Protein AF-A0A6A0H7I6-F1 (afdb_monomer_lite)

InterPro domains:
  IPR020519 Divergent protein kinase domain 2A/B [PTHR32073] (4-137)
  IPR022049 FAM69, protein-kinase domain [PF12260] (1-137)

Radius of gyration: 16.15 Å; chains: 1; bounding box: 39×37×39 Å

Organism: Hyalella azteca (NCBI:txid294128)

Sequence (137 aa):
MMAFRAKEPVFAEVLGACGRLVAYAHAGVPLTDVLDRPWLERVRYALQLLQITQALSTGPMALYLCDPRPENFAVDDRGKVWIVDAENIILVDSKANGMAQDEHENDGTGCLDCFSFSQEDLCSHATTDHNYFAICK

Foldseek 3Di:
DDDPDDLPAQAFAFPDDDDPDTDGDDQAAFQVVCPVPDPVLVVVQLVLLVVVLCVQQDDQKHKAQQAPDSRQWHQDPVSHIHRHDRPPIDIERLPDPQADADEDECPVPPDDPDRDDDPCNVHRHSHYCRSVVNSVD

Structure (mmCIF, N/CA/C/O backbone):
data_AF-A0A6A0H7I6-F1
#
_entry.id   AF-A0A6A0H7I6-F1
#
loop_
_atom_site.group_PDB
_atom_site.id
_atom_site.type_symbol
_atom_site.label_atom_id
_atom_site.label_alt_id
_atom_site.label_comp_id
_atom_site.label_asym_id
_atom_site.label_entity_id
_atom_site.label_seq_id
_atom_site.pdbx_PDB_ins_code
_atom_site.Cartn_x
_atom_site.Cartn_y
_atom_site.Cartn_z
_atom_site.occupancy
_atom_site.B_iso_or_equiv
_atom_site.auth_seq_id
_atom_site.auth_comp_id
_atom_site.auth_asym_id
_atom_site.auth_atom_id
_atom_site.pdbx_PDB_model_num
ATOM 1 N N . MET A 1 1 ? 22.631 -7.264 16.330 1.00 31.83 1 MET A N 1
ATOM 2 C CA . MET A 1 1 ? 22.107 -8.425 15.583 1.00 31.83 1 MET A CA 1
ATOM 3 C C . MET A 1 1 ? 20.595 -8.265 15.505 1.00 31.83 1 MET A C 1
ATOM 5 O O . MET A 1 1 ? 19.896 -8.666 16.423 1.00 31.83 1 MET A O 1
ATOM 9 N N . MET A 1 2 ? 20.101 -7.543 14.494 1.00 31.61 2 MET A N 1
ATOM 10 C CA . MET A 1 2 ? 18.660 -7.431 14.252 1.00 31.61 2 MET A CA 1
ATOM 11 C C . MET A 1 2 ? 18.203 -8.755 13.648 1.00 31.61 2 MET A C 1
ATOM 13 O O . MET A 1 2 ? 18.655 -9.137 12.572 1.00 31.61 2 MET A O 1
ATOM 17 N N . ALA A 1 3 ? 17.382 -9.492 14.390 1.00 30.08 3 ALA A N 1
ATOM 18 C CA . ALA A 1 3 ? 16.724 -10.678 13.878 1.00 30.08 3 ALA A CA 1
ATOM 19 C C . ALA A 1 3 ? 15.818 -10.259 12.714 1.00 30.08 3 ALA A C 1
ATOM 21 O O . ALA A 1 3 ? 14.993 -9.357 12.869 1.00 30.08 3 ALA A O 1
ATOM 22 N N . PHE A 1 4 ? 15.964 -10.910 11.561 1.00 32.22 4 PHE A N 1
ATOM 23 C CA . PHE A 1 4 ? 14.966 -10.842 10.502 1.00 32.22 4 PHE A CA 1
ATOM 24 C C . PHE A 1 4 ? 13.683 -11.478 11.047 1.00 32.22 4 PHE A C 1
ATOM 26 O O . PHE A 1 4 ? 13.528 -12.698 11.055 1.00 32.22 4 PHE A O 1
ATOM 33 N N . ARG A 1 5 ? 12.787 -10.640 11.580 1.00 40.12 5 ARG A N 1
ATOM 34 C CA . ARG A 1 5 ? 11.386 -11.003 11.800 1.00 40.12 5 ARG A CA 1
ATOM 35 C C . ARG A 1 5 ? 10.851 -11.486 10.453 1.00 40.12 5 ARG A C 1
ATOM 37 O O . ARG A 1 5 ? 11.070 -10.816 9.444 1.00 40.12 5 ARG A O 1
ATOM 44 N N . ALA A 1 6 ? 10.164 -12.627 10.430 1.00 44.84 6 ALA A N 1
ATOM 45 C CA . ALA A 1 6 ? 9.301 -12.959 9.300 1.00 44.84 6 ALA A CA 1
ATOM 46 C C . ALA A 1 6 ? 8.465 -11.708 8.972 1.00 44.84 6 ALA A C 1
ATOM 48 O O . ALA A 1 6 ? 7.940 -11.103 9.911 1.00 44.84 6 ALA A O 1
ATOM 49 N N . LYS A 1 7 ? 8.424 -11.274 7.696 1.00 64.94 7 LYS A N 1
ATOM 50 C CA . LYS A 1 7 ? 7.605 -10.122 7.269 1.00 64.94 7 LYS A CA 1
ATOM 51 C C . LYS A 1 7 ? 6.213 -10.341 7.865 1.00 64.94 7 LYS A C 1
ATOM 53 O O . LYS A 1 7 ? 5.584 -11.356 7.570 1.00 64.94 7 LYS A O 1
ATOM 58 N N . GLU A 1 8 ? 5.791 -9.464 8.775 1.00 77.94 8 GLU A N 1
ATOM 59 C CA . GLU A 1 8 ? 4.465 -9.585 9.373 1.00 77.94 8 GLU A CA 1
ATOM 60 C C . GLU A 1 8 ? 3.425 -9.531 8.242 1.00 77.94 8 GLU A C 1
ATOM 62 O O . GLU A 1 8 ? 3.601 -8.755 7.300 1.00 77.94 8 GLU A O 1
ATOM 67 N N . PRO A 1 9 ? 2.372 -10.364 8.284 1.00 88.00 9 PRO A N 1
ATOM 68 C CA . PRO A 1 9 ? 1.373 -10.376 7.227 1.00 88.00 9 PRO A CA 1
ATOM 69 C C . PRO A 1 9 ? 0.668 -9.022 7.177 1.00 88.00 9 PRO A C 1
ATOM 71 O O . PRO A 1 9 ? 0.302 -8.480 8.223 1.00 88.00 9 PRO A O 1
ATOM 74 N N . VAL A 1 10 ? 0.496 -8.500 5.964 1.00 93.19 10 VAL A N 1
ATOM 75 C CA . VAL A 1 10 ? -0.139 -7.197 5.709 1.00 93.19 10 VAL A CA 1
ATOM 76 C C . VAL A 1 10 ? -1.545 -7.329 5.125 1.00 93.19 10 VAL A C 1
ATOM 78 O O . VAL A 1 10 ? -2.325 -6.395 5.236 1.00 93.19 10 VAL A O 1
ATOM 81 N N . PHE A 1 11 ? -1.889 -8.486 4.555 1.00 94.19 11 PHE A N 1
ATOM 82 C CA . PHE A 1 11 ? -3.218 -8.778 4.016 1.00 94.19 11 PHE A CA 1
ATOM 83 C C . PHE A 1 11 ? -4.072 -9.531 5.034 1.00 94.19 11 PHE A C 1
ATOM 85 O O . PHE A 1 11 ? -3.548 -10.345 5.803 1.00 94.19 11 PHE A O 1
ATOM 92 N N . ALA A 1 12 ? -5.382 -9.288 5.001 1.00 94.31 12 ALA A N 1
ATOM 93 C CA . ALA A 1 12 ? -6.350 -10.112 5.709 1.00 94.31 12 ALA A CA 1
ATOM 94 C C . ALA A 1 12 ? -6.261 -11.579 5.248 1.00 94.31 12 ALA A C 1
ATOM 96 O O . ALA A 1 12 ? -6.048 -11.879 4.072 1.00 94.31 12 ALA A O 1
ATOM 97 N N . GLU A 1 13 ? -6.414 -12.505 6.191 1.00 93.50 13 GLU A N 1
ATOM 98 C CA . GLU A 1 13 ? -6.327 -13.937 5.909 1.00 93.50 13 GLU A CA 1
ATOM 99 C C . GLU A 1 13 ? -7.502 -14.394 5.039 1.00 93.50 13 GLU A C 1
ATOM 101 O O . GLU A 1 13 ? -8.656 -14.096 5.337 1.00 93.50 13 GLU A O 1
ATOM 106 N N . VAL A 1 14 ? -7.216 -15.158 3.984 1.00 93.88 14 VAL A N 1
ATOM 107 C CA . VAL A 1 14 ? -8.247 -15.801 3.162 1.00 93.88 14 VAL A CA 1
ATOM 108 C C . VAL A 1 14 ? -8.739 -17.058 3.878 1.00 93.88 14 VAL A C 1
ATOM 110 O O . VAL A 1 14 ? -7.981 -18.006 4.060 1.00 93.88 14 VAL A O 1
ATOM 113 N N . LEU A 1 15 ? -10.022 -17.090 4.238 1.00 96.56 15 LEU A N 1
ATOM 114 C CA . LEU A 1 15 ? -10.665 -18.244 4.880 1.00 96.56 15 LEU A CA 1
ATOM 115 C C . LEU A 1 15 ? -11.149 -19.283 3.862 1.00 96.56 15 LEU A C 1
ATOM 117 O O . LEU A 1 15 ? -11.290 -20.461 4.183 1.00 96.56 15 LEU A O 1
ATOM 121 N N . GLY A 1 16 ? -11.430 -18.851 2.633 1.00 96.75 16 GLY A N 1
ATOM 122 C CA . GLY A 1 16 ? -11.852 -19.727 1.548 1.00 96.75 16 GLY A CA 1
ATOM 123 C C . GLY A 1 16 ? -12.537 -18.973 0.417 1.00 96.75 16 GLY A C 1
ATOM 124 O O . GLY A 1 16 ? -12.776 -17.770 0.501 1.00 96.75 16 GLY A O 1
ATOM 125 N N . ALA A 1 17 ? -12.874 -19.696 -0.648 1.00 96.62 17 ALA A N 1
ATOM 126 C CA . ALA A 1 17 ? -13.580 -19.145 -1.797 1.00 96.62 17 ALA A CA 1
ATOM 127 C C . ALA A 1 17 ? -14.617 -20.133 -2.349 1.00 96.62 17 ALA A C 1
ATOM 129 O O . ALA A 1 17 ? -14.443 -21.350 -2.269 1.00 96.62 17 ALA A O 1
ATOM 130 N N . CYS A 1 18 ? -15.691 -19.601 -2.931 1.00 97.44 18 CYS A N 1
ATOM 131 C CA . CYS A 1 18 ? -16.719 -20.348 -3.647 1.00 97.44 18 CYS A CA 1
ATOM 132 C C . CYS A 1 18 ? -17.135 -19.570 -4.902 1.00 97.44 18 CYS A C 1
ATOM 134 O O . CYS A 1 18 ? -17.847 -18.565 -4.833 1.00 97.44 18 CYS A O 1
ATOM 136 N N . GLY A 1 19 ? -16.672 -20.016 -6.072 1.00 96.00 19 GLY A N 1
ATOM 137 C CA . GLY A 1 19 ? -16.886 -19.293 -7.326 1.00 96.00 19 GLY A CA 1
ATOM 138 C C . GLY A 1 19 ? -16.246 -17.902 -7.287 1.00 96.00 19 GLY A C 1
ATOM 139 O O . GLY A 1 19 ? -15.031 -17.792 -7.180 1.00 96.00 19 GLY A O 1
ATOM 140 N N . ARG A 1 20 ? -17.069 -16.847 -7.379 1.00 93.00 20 ARG A N 1
ATOM 141 C CA . ARG A 1 20 ? -16.636 -15.434 -7.307 1.00 93.00 20 ARG A CA 1
ATOM 142 C C . ARG A 1 20 ? -16.698 -14.835 -5.897 1.00 93.00 20 ARG A C 1
ATOM 144 O O . ARG A 1 20 ? -16.441 -13.651 -5.736 1.00 93.00 20 ARG A O 1
ATOM 151 N N . LEU A 1 21 ? -17.085 -15.623 -4.896 1.00 93.12 21 LEU A N 1
ATOM 152 C CA . LEU A 1 21 ? -17.115 -15.189 -3.505 1.00 93.12 21 LEU A CA 1
ATOM 153 C C . LEU A 1 21 ? -15.813 -15.607 -2.826 1.00 93.12 21 LEU A C 1
ATOM 155 O O . LEU A 1 21 ? -15.457 -16.785 -2.869 1.00 93.12 21 LEU A O 1
ATOM 159 N N . VAL A 1 22 ? -15.145 -14.663 -2.169 1.00 92.81 22 VAL A N 1
ATOM 160 C CA . VAL A 1 22 ? -13.986 -14.917 -1.306 1.00 92.81 22 VAL A CA 1
ATOM 161 C C . VAL A 1 22 ? -14.334 -14.451 0.103 1.00 92.81 22 VAL A C 1
ATOM 163 O O . VAL A 1 22 ? -14.904 -13.377 0.283 1.00 92.81 22 VAL A O 1
ATOM 166 N N . ALA A 1 23 ? -14.050 -15.288 1.095 1.00 94.56 23 ALA A N 1
ATOM 167 C CA . ALA A 1 23 ? -14.247 -14.980 2.503 1.00 94.56 23 ALA A CA 1
ATOM 168 C C . ALA A 1 23 ? -12.895 -14.691 3.156 1.00 94.56 23 ALA A C 1
ATOM 170 O O . ALA A 1 23 ? -11.943 -15.456 2.986 1.00 94.56 23 ALA A O 1
ATOM 171 N N . TYR A 1 24 ? -12.842 -13.620 3.940 1.00 94.25 24 TYR A N 1
ATOM 172 C CA . TYR A 1 24 ? -11.645 -13.173 4.644 1.00 94.25 24 TYR A CA 1
ATOM 173 C C . TYR A 1 24 ? -11.883 -13.159 6.153 1.00 94.25 24 TYR A C 1
ATOM 175 O O . TYR A 1 24 ? -13.018 -13.005 6.614 1.00 94.25 24 TYR A O 1
ATOM 183 N N . ALA A 1 25 ? -10.813 -13.314 6.929 1.00 94.69 25 ALA A N 1
ATOM 184 C CA . ALA A 1 25 ? -10.851 -13.097 8.364 1.00 94.69 25 ALA A CA 1
ATOM 185 C C . ALA A 1 25 ? -11.201 -11.634 8.653 1.00 94.69 25 ALA A C 1
ATOM 187 O O . ALA A 1 25 ? -10.732 -10.721 7.972 1.00 94.69 25 ALA A O 1
ATOM 188 N N . HIS A 1 26 ? -12.021 -11.409 9.678 1.00 95.62 26 HIS A N 1
ATOM 189 C CA . HIS A 1 26 ? -12.377 -10.057 10.084 1.00 95.62 26 HIS A CA 1
ATOM 190 C C . HIS A 1 26 ? -11.136 -9.326 10.614 1.00 95.62 26 HIS A C 1
ATOM 192 O O . HIS A 1 26 ? -10.578 -9.710 11.640 1.00 95.62 26 HIS A O 1
ATOM 198 N N . ALA A 1 27 ? -10.718 -8.273 9.910 1.00 96.25 27 ALA A N 1
ATOM 199 C CA . ALA A 1 27 ? -9.507 -7.507 10.206 1.00 96.25 27 ALA A CA 1
ATOM 200 C C . ALA A 1 27 ? -9.772 -6.216 11.009 1.00 96.25 27 ALA A C 1
ATOM 202 O O . ALA A 1 27 ? -8.901 -5.353 11.098 1.00 96.25 27 ALA A O 1
ATOM 203 N N . GLY A 1 28 ? -10.968 -6.090 11.594 1.00 97.00 28 GLY A N 1
ATOM 204 C CA . GLY A 1 28 ? -11.386 -4.935 12.385 1.00 97.00 28 GLY A CA 1
ATOM 205 C C . GLY A 1 28 ? -12.195 -3.905 11.596 1.00 97.00 28 GLY A C 1
ATOM 206 O O . GLY A 1 28 ? -12.919 -4.258 10.663 1.00 97.00 28 GLY A O 1
ATOM 207 N N . VAL A 1 29 ? -12.115 -2.639 12.013 1.00 97.50 29 VAL A N 1
ATOM 208 C CA . VAL A 1 29 ? -12.915 -1.536 11.447 1.00 97.50 29 VAL A CA 1
ATOM 209 C C . VAL A 1 29 ? -12.149 -0.796 10.345 1.00 97.50 29 VAL A C 1
ATOM 211 O O . VAL A 1 29 ? -10.936 -0.637 10.489 1.00 97.50 29 VAL A O 1
ATOM 214 N N . PRO A 1 30 ? -12.806 -0.321 9.271 1.00 97.69 30 PRO A N 1
ATOM 215 C CA . PRO A 1 30 ? -12.148 0.448 8.213 1.00 97.69 30 PRO A CA 1
ATOM 216 C C . PRO A 1 30 ? -11.421 1.698 8.734 1.00 97.69 30 PRO A C 1
ATOM 218 O O . PRO A 1 30 ? -11.865 2.308 9.711 1.00 97.69 30 PRO A O 1
ATOM 221 N N . LEU A 1 31 ? -10.341 2.141 8.071 1.00 97.00 31 LEU A N 1
ATOM 222 C CA . LEU A 1 31 ? -9.633 3.363 8.491 1.00 97.00 31 LEU A CA 1
ATOM 223 C C . LEU A 1 31 ? -10.528 4.610 8.439 1.00 97.00 31 LEU A C 1
ATOM 225 O O . LEU A 1 31 ? -10.340 5.513 9.255 1.00 97.00 31 LEU A O 1
ATOM 229 N N . THR A 1 32 ? -11.512 4.649 7.532 1.00 97.06 32 THR A N 1
ATOM 230 C CA . THR A 1 32 ? -12.526 5.720 7.448 1.00 97.06 32 THR A CA 1
ATOM 231 C C . THR A 1 32 ? -13.256 5.947 8.769 1.00 97.06 32 THR A C 1
ATOM 233 O O . THR A 1 32 ? -13.583 7.086 9.102 1.00 97.06 32 THR A O 1
ATOM 236 N N . ASP A 1 33 ? -13.448 4.884 9.549 1.00 97.50 33 ASP A N 1
ATOM 237 C CA . ASP A 1 33 ? -14.258 4.882 10.768 1.00 97.50 33 ASP A CA 1
ATOM 238 C C . ASP A 1 33 ? -13.437 5.258 12.011 1.00 97.50 33 ASP A C 1
ATOM 240 O O . ASP A 1 33 ? -13.963 5.328 13.122 1.00 97.50 33 ASP A O 1
ATOM 244 N N . VAL A 1 34 ? -12.129 5.478 11.844 1.00 96.06 34 VAL A N 1
ATOM 245 C CA . VAL A 1 34 ? -11.190 5.800 12.929 1.00 96.06 34 VAL A CA 1
ATOM 246 C C . VAL A 1 34 ? -10.388 7.077 12.666 1.00 96.06 34 VAL A C 1
ATOM 248 O O . VAL A 1 34 ? -9.398 7.353 13.350 1.00 96.06 34 VAL A O 1
ATOM 251 N N . LEU A 1 35 ? -10.818 7.898 11.704 1.00 93.81 35 LEU A N 1
ATOM 252 C CA . LEU A 1 35 ? -10.170 9.176 11.378 1.00 93.81 35 LEU A CA 1
ATOM 253 C C . LEU A 1 35 ? -10.303 10.234 12.487 1.00 93.81 35 LEU A C 1
ATOM 255 O O . LEU A 1 35 ? -9.521 11.187 12.515 1.00 93.81 35 LEU A O 1
ATOM 259 N N . ASP A 1 36 ? -11.249 10.063 13.410 1.00 96.56 36 ASP A N 1
ATOM 260 C CA . ASP A 1 36 ? -11.495 10.923 14.574 1.00 96.56 36 ASP A CA 1
ATOM 261 C C . ASP A 1 36 ? -10.763 10.457 15.849 1.00 96.56 36 ASP A C 1
ATOM 263 O O . ASP A 1 36 ? -10.815 11.130 16.884 1.00 96.56 36 ASP A O 1
ATOM 267 N N . ARG A 1 37 ? -10.033 9.334 15.785 1.00 96.31 37 ARG A N 1
ATOM 268 C CA . ARG A 1 37 ? -9.252 8.806 16.912 1.00 96.31 37 ARG A CA 1
ATOM 269 C C . ARG A 1 37 ? -8.169 9.786 17.382 1.00 96.31 37 ARG A C 1
ATOM 271 O O . ARG A 1 37 ? -7.703 10.638 16.611 1.00 96.31 37 ARG A O 1
ATOM 278 N N . PRO A 1 38 ? -7.699 9.647 18.642 1.00 97.94 38 PRO A N 1
ATOM 279 C CA . PRO A 1 38 ? -6.609 10.454 19.178 1.00 97.94 38 PRO A CA 1
ATOM 280 C C . PRO A 1 38 ? -5.420 10.543 18.221 1.00 97.94 38 PRO A C 1
ATOM 282 O O . PRO A 1 38 ? -5.022 9.557 17.603 1.00 97.94 38 PRO A O 1
ATOM 285 N N . TRP A 1 39 ? -4.814 11.729 18.129 1.00 97.12 39 TRP A N 1
ATOM 286 C CA . TRP A 1 39 ? -3.727 12.007 17.182 1.00 97.12 39 TRP A CA 1
ATOM 287 C C . TRP A 1 39 ? -2.618 10.948 17.209 1.00 97.12 39 TRP A C 1
ATOM 289 O O . TRP A 1 39 ? -2.176 10.492 16.160 1.00 97.12 39 TRP A O 1
ATOM 299 N N . LEU A 1 40 ? -2.221 10.498 18.403 1.00 98.00 40 LEU A N 1
ATOM 300 C CA . LEU A 1 40 ? -1.156 9.510 18.548 1.00 98.00 40 LEU A CA 1
ATOM 301 C C . LEU A 1 40 ? -1.525 8.134 17.967 1.00 98.00 40 LEU A C 1
ATOM 303 O O . LEU A 1 40 ? -0.640 7.427 17.497 1.00 98.00 40 LEU A O 1
ATOM 307 N N . GLU A 1 41 ? -2.801 7.745 17.969 1.00 97.50 41 GLU A N 1
ATOM 308 C CA . GLU A 1 41 ? -3.257 6.525 17.288 1.00 97.50 41 GLU A CA 1
ATOM 309 C C . GLU A 1 41 ? -3.180 6.690 15.772 1.00 97.50 41 GLU A C 1
ATOM 311 O O . GLU A 1 41 ? -2.595 5.850 15.094 1.00 97.50 41 GLU A O 1
ATOM 316 N N . ARG A 1 42 ? -3.652 7.825 15.247 1.00 97.19 42 ARG A N 1
ATOM 317 C CA . ARG A 1 42 ? -3.598 8.115 13.805 1.00 97.19 42 ARG A CA 1
ATOM 318 C C . ARG A 1 42 ? -2.166 8.145 13.272 1.00 97.19 42 ARG A C 1
ATOM 320 O O . ARG A 1 42 ? -1.901 7.604 12.204 1.00 97.19 42 ARG A O 1
ATOM 327 N N . VAL A 1 43 ? -1.222 8.687 14.046 1.00 97.56 43 VAL A N 1
ATOM 328 C CA . VAL A 1 43 ? 0.215 8.644 13.716 1.00 97.56 43 VAL A CA 1
ATOM 329 C C . VAL A 1 43 ? 0.740 7.207 13.655 1.00 97.56 43 VAL A C 1
ATOM 331 O O . VAL A 1 43 ? 1.538 6.886 12.777 1.00 97.56 43 VAL A O 1
ATOM 334 N N . ARG A 1 44 ? 0.288 6.316 14.547 1.00 97.94 44 ARG A N 1
ATOM 335 C CA . ARG A 1 44 ? 0.672 4.895 14.500 1.00 97.94 44 ARG A CA 1
ATOM 336 C C . ARG A 1 44 ? 0.088 4.184 13.283 1.00 97.94 44 ARG A C 1
ATOM 338 O O . ARG A 1 44 ? 0.775 3.339 12.718 1.00 97.94 44 ARG A O 1
ATOM 345 N N . TYR A 1 45 ? -1.138 4.510 12.875 1.00 97.62 45 TYR A N 1
ATOM 346 C CA . TYR A 1 45 ? -1.733 3.953 11.656 1.00 97.62 45 TYR A CA 1
ATOM 347 C C . TYR A 1 45 ? -0.974 4.426 10.414 1.00 97.62 45 TYR A C 1
ATOM 349 O O . TYR A 1 45 ? -0.565 3.599 9.605 1.00 97.62 45 TYR A O 1
ATOM 357 N N . ALA A 1 46 ? -0.669 5.724 10.320 1.00 96.88 46 ALA A N 1
ATOM 358 C CA . ALA A 1 46 ? 0.140 6.281 9.235 1.00 96.88 46 ALA A CA 1
ATOM 359 C C . ALA A 1 46 ? 1.534 5.634 9.149 1.00 96.88 46 ALA A C 1
ATOM 361 O O . ALA A 1 46 ? 1.991 5.276 8.066 1.00 96.88 46 ALA A O 1
ATOM 362 N N . LEU A 1 47 ? 2.195 5.410 10.291 1.00 97.50 47 LEU A N 1
ATOM 363 C CA . LEU A 1 47 ? 3.480 4.709 10.324 1.00 97.50 47 LEU A CA 1
ATOM 364 C C . LEU A 1 47 ? 3.369 3.276 9.786 1.00 97.50 47 LEU A C 1
ATOM 366 O O . LEU A 1 47 ? 4.234 2.841 9.030 1.00 97.50 47 LEU A O 1
ATOM 370 N N . GLN A 1 48 ? 2.316 2.547 10.161 1.00 97.56 48 GLN A N 1
ATOM 371 C CA . GLN A 1 48 ? 2.085 1.194 9.654 1.00 97.56 48 GLN A CA 1
ATOM 372 C C . GLN A 1 48 ? 1.806 1.187 8.149 1.00 97.56 48 GLN A C 1
ATOM 374 O O . GLN A 1 48 ? 2.346 0.334 7.453 1.00 97.56 48 GLN A O 1
ATOM 379 N N . LEU A 1 49 ? 1.050 2.157 7.625 1.00 97.31 49 LEU A N 1
ATOM 380 C CA . LEU A 1 49 ? 0.837 2.303 6.181 1.00 97.31 49 LEU A CA 1
ATOM 381 C C . LEU A 1 49 ? 2.165 2.498 5.433 1.00 97.31 49 LEU A C 1
ATOM 383 O O . LEU A 1 49 ? 2.421 1.796 4.461 1.00 97.31 49 LEU A O 1
ATOM 387 N N . LEU A 1 50 ? 3.067 3.347 5.938 1.00 96.56 50 LEU A N 1
ATOM 388 C CA . LEU A 1 50 ? 4.404 3.525 5.349 1.00 96.56 50 LEU A CA 1
ATOM 389 C C . LEU A 1 50 ? 5.257 2.246 5.404 1.00 96.56 50 LEU A C 1
ATOM 391 O O . LEU A 1 50 ? 6.026 1.962 4.483 1.00 96.56 50 LEU A O 1
ATOM 395 N N . GLN A 1 51 ? 5.127 1.454 6.471 1.00 95.62 51 GLN A N 1
ATOM 396 C CA . GLN A 1 51 ? 5.800 0.157 6.590 1.00 95.62 51 GLN A CA 1
ATOM 397 C C . GLN A 1 51 ? 5.236 -0.873 5.603 1.00 95.62 51 GLN A C 1
ATOM 399 O O . GLN A 1 51 ? 6.005 -1.627 5.006 1.00 95.62 51 GLN A O 1
ATOM 404 N N . ILE A 1 52 ? 3.915 -0.887 5.401 1.00 95.06 52 ILE A N 1
ATOM 405 C CA . ILE A 1 52 ? 3.241 -1.713 4.393 1.00 95.06 52 ILE A CA 1
ATOM 406 C C . ILE A 1 52 ? 3.730 -1.320 2.997 1.00 95.06 52 ILE A C 1
ATOM 408 O O . ILE A 1 52 ? 4.202 -2.184 2.261 1.00 95.06 52 ILE A O 1
ATOM 412 N N . THR A 1 53 ? 3.718 -0.026 2.668 1.00 94.06 53 THR A N 1
ATOM 413 C CA . THR A 1 53 ? 4.262 0.518 1.417 1.00 94.06 53 THR A CA 1
ATOM 414 C C . THR A 1 53 ? 5.681 0.027 1.162 1.00 94.06 53 THR A C 1
ATOM 416 O O . THR A 1 53 ? 5.964 -0.541 0.108 1.00 94.06 53 THR A O 1
ATOM 419 N N . GLN A 1 54 ? 6.568 0.154 2.152 1.00 93.06 54 GLN A N 1
ATOM 420 C CA . GLN A 1 54 ? 7.931 -0.350 2.033 1.00 93.06 54 GLN A CA 1
ATOM 421 C C . GLN A 1 54 ? 7.951 -1.862 1.781 1.00 93.06 54 GLN A C 1
ATOM 423 O O . GLN A 1 54 ? 8.691 -2.344 0.925 1.00 93.06 54 GLN A O 1
ATOM 428 N N . ALA A 1 55 ? 7.150 -2.637 2.512 1.00 91.75 55 ALA A N 1
ATOM 429 C CA . ALA A 1 55 ? 7.115 -4.088 2.380 1.00 91.75 55 ALA A CA 1
ATOM 430 C C . ALA A 1 55 ? 6.619 -4.562 1.005 1.00 91.75 55 ALA A C 1
ATOM 432 O O . ALA A 1 55 ? 7.096 -5.606 0.549 1.00 91.75 55 ALA A O 1
ATOM 433 N N . LEU A 1 56 ? 5.707 -3.822 0.368 1.00 92.81 56 LEU A N 1
ATOM 434 C CA . LEU A 1 56 ? 5.171 -4.115 -0.964 1.00 92.81 56 LEU A CA 1
ATOM 435 C C . LEU A 1 56 ? 6.098 -3.650 -2.094 1.00 92.81 56 LEU A C 1
ATOM 437 O O . LEU A 1 56 ? 6.197 -4.329 -3.111 1.00 92.81 56 LEU A O 1
ATOM 441 N N . SER A 1 57 ? 6.819 -2.543 -1.902 1.00 90.62 57 SER A N 1
ATOM 442 C CA . SER A 1 57 ? 7.772 -2.022 -2.895 1.00 90.62 57 SER A CA 1
ATOM 443 C C . SER A 1 57 ? 9.148 -2.695 -2.841 1.00 90.62 57 SER A C 1
ATOM 445 O O . SER A 1 57 ? 9.929 -2.573 -3.779 1.00 90.62 57 SER A O 1
ATOM 447 N N . THR A 1 58 ? 9.489 -3.386 -1.744 1.00 83.88 58 THR A N 1
ATOM 448 C CA . THR A 1 58 ? 10.822 -3.984 -1.550 1.00 83.88 58 THR A CA 1
ATOM 449 C C . THR A 1 58 ? 10.839 -5.494 -1.766 1.00 83.88 58 THR A C 1
ATOM 451 O O . THR A 1 58 ? 10.212 -6.277 -1.040 1.00 83.88 58 THR A O 1
ATOM 454 N N . GLY A 1 59 ? 11.670 -5.926 -2.710 1.00 81.62 59 GLY A N 1
ATOM 455 C CA . GLY A 1 59 ? 11.909 -7.333 -3.004 1.00 81.62 59 GLY A CA 1
ATOM 456 C C . GLY A 1 59 ? 12.188 -7.557 -4.487 1.00 81.62 59 GLY A C 1
ATOM 457 O O . GLY A 1 59 ? 12.205 -6.597 -5.249 1.00 81.62 59 GLY A O 1
ATOM 458 N N . PRO A 1 60 ? 12.419 -8.816 -4.898 1.00 85.44 60 PRO A N 1
ATOM 459 C CA . PRO A 1 60 ? 12.483 -9.185 -6.313 1.00 85.44 60 PRO A CA 1
ATOM 460 C C . PRO A 1 60 ? 11.119 -9.078 -7.008 1.00 85.44 60 PRO A C 1
ATOM 462 O O . PRO A 1 60 ? 11.065 -8.968 -8.219 1.00 85.44 60 PRO A O 1
ATOM 465 N N . MET A 1 61 ? 10.029 -9.109 -6.238 1.00 90.25 61 MET A N 1
ATOM 466 C CA . MET A 1 61 ? 8.678 -8.877 -6.726 1.00 90.25 61 MET A CA 1
ATOM 467 C C . MET A 1 61 ? 8.114 -7.663 -5.994 1.00 90.25 61 MET A C 1
ATOM 469 O O . MET A 1 61 ? 8.029 -7.694 -4.763 1.00 90.25 61 MET A O 1
ATOM 473 N N . ALA A 1 62 ? 7.756 -6.620 -6.734 1.00 92.56 62 ALA A N 1
ATOM 474 C CA . ALA A 1 62 ? 7.042 -5.463 -6.215 1.00 92.56 62 ALA A CA 1
ATOM 475 C C . ALA A 1 62 ? 5.537 -5.626 -6.459 1.00 92.56 62 ALA A C 1
ATOM 477 O O . ALA A 1 62 ? 5.122 -6.126 -7.506 1.00 92.56 62 ALA A O 1
ATOM 478 N N . LEU A 1 63 ? 4.725 -5.234 -5.479 1.00 94.19 63 LEU A N 1
ATOM 479 C CA . LEU A 1 63 ? 3.266 -5.206 -5.578 1.00 94.19 63 LEU A CA 1
ATOM 480 C C . LEU A 1 63 ? 2.813 -3.749 -5.521 1.00 94.19 63 LEU A C 1
ATOM 482 O O . LEU A 1 63 ? 3.017 -3.094 -4.502 1.00 94.19 63 LEU A O 1
ATOM 486 N N . TYR A 1 64 ? 2.190 -3.253 -6.583 1.00 94.38 64 TYR A N 1
ATOM 487 C CA . TYR A 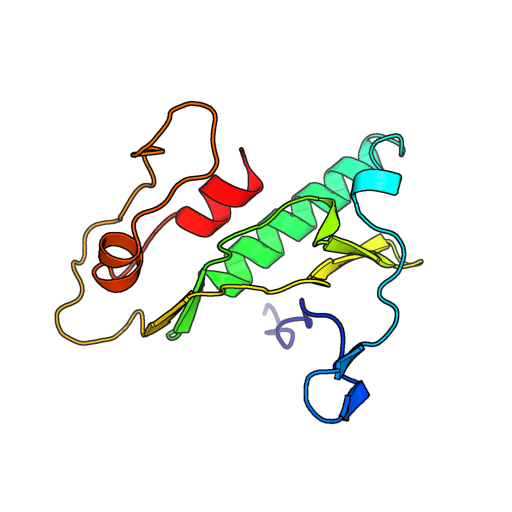1 64 ? 1.692 -1.882 -6.667 1.00 94.38 64 TYR A CA 1
ATOM 488 C C . TYR A 1 64 ? 0.189 -1.826 -6.409 1.00 94.38 64 TYR A C 1
ATOM 490 O O . TYR A 1 64 ? -0.593 -2.485 -7.100 1.00 94.38 64 TYR A O 1
ATOM 498 N N . LEU A 1 65 ? -0.201 -1.059 -5.388 1.00 93.12 65 LEU A N 1
ATOM 499 C CA . LEU A 1 65 ? -1.595 -0.843 -5.009 1.00 93.12 65 LEU A CA 1
ATOM 500 C C . LEU A 1 65 ? -2.235 0.180 -5.945 1.00 93.12 65 LEU A C 1
ATOM 502 O O . LEU A 1 65 ? -1.876 1.350 -5.924 1.00 93.12 65 LEU A O 1
ATOM 506 N N . CYS A 1 66 ? -3.235 -0.250 -6.706 1.00 92.25 66 CYS A N 1
ATOM 507 C CA . CYS A 1 66 ? -3.893 0.594 -7.704 1.00 92.25 66 CYS A CA 1
ATOM 508 C C . CYS A 1 66 ? -5.168 1.284 -7.192 1.00 92.25 66 CYS A C 1
ATOM 510 O O . CYS A 1 66 ? -5.823 1.990 -7.954 1.00 92.25 66 CYS A O 1
ATOM 512 N N . ASP A 1 67 ? -5.535 1.070 -5.928 1.00 90.88 67 ASP A N 1
ATOM 513 C CA . ASP A 1 67 ? -6.654 1.759 -5.280 1.00 90.88 67 ASP A CA 1
ATOM 514 C C . ASP A 1 67 ? -6.513 1.805 -3.738 1.00 90.88 67 ASP A C 1
ATOM 516 O O . ASP A 1 67 ? -7.322 1.223 -3.014 1.00 90.88 67 ASP A O 1
ATOM 520 N N . PRO A 1 68 ? -5.466 2.428 -3.161 1.00 91.19 68 PRO A N 1
ATOM 521 C CA . PRO A 1 68 ? -5.268 2.425 -1.712 1.00 91.19 68 PRO A CA 1
ATOM 522 C C . PRO A 1 68 ? -6.096 3.513 -1.008 1.00 91.19 68 PRO A C 1
ATOM 524 O O . PRO A 1 68 ? -5.562 4.462 -0.437 1.00 91.19 68 PRO A O 1
ATOM 527 N N . ARG A 1 69 ? -7.423 3.364 -1.012 1.00 92.44 69 ARG A N 1
ATOM 528 C CA . ARG A 1 69 ? -8.347 4.237 -0.267 1.00 92.44 69 ARG A CA 1
ATOM 529 C C . ARG A 1 69 ? -8.460 3.807 1.202 1.00 92.44 69 ARG A C 1
ATOM 531 O O . ARG A 1 69 ? -8.336 2.618 1.481 1.00 92.44 69 ARG A O 1
ATOM 538 N N . PRO A 1 70 ? -8.763 4.712 2.159 1.00 94.75 70 PRO A N 1
ATOM 539 C CA . PRO A 1 70 ? -8.876 4.351 3.578 1.00 94.75 70 PRO A CA 1
ATOM 540 C C . PRO A 1 70 ? -9.878 3.220 3.877 1.00 94.75 70 PRO A C 1
ATOM 542 O O . PRO A 1 70 ? -9.685 2.467 4.823 1.00 94.75 70 PRO A O 1
ATOM 545 N N . GLU A 1 71 ? -10.927 3.061 3.070 1.00 95.06 71 GLU A N 1
ATOM 546 C CA . GLU A 1 71 ? -11.896 1.960 3.193 1.00 95.06 71 GLU A CA 1
ATOM 547 C C . GLU A 1 71 ? -11.310 0.572 2.864 1.00 95.06 71 GLU A C 1
ATOM 549 O O . GLU A 1 71 ? -11.804 -0.434 3.369 1.00 95.06 71 GLU A O 1
ATOM 554 N N . ASN A 1 72 ? -10.207 0.523 2.110 1.00 95.44 72 ASN A N 1
ATOM 555 C CA . ASN A 1 72 ? -9.505 -0.707 1.720 1.00 95.44 72 ASN A CA 1
ATOM 556 C C . ASN A 1 72 ? -8.486 -1.169 2.778 1.00 95.44 72 ASN A C 1
ATOM 558 O O . ASN A 1 72 ? -7.814 -2.195 2.615 1.00 95.44 72 ASN A O 1
ATOM 562 N N . PHE A 1 73 ? -8.408 -0.445 3.897 1.00 97.31 73 PHE A N 1
ATOM 563 C CA . PHE A 1 73 ? -7.616 -0.797 5.067 1.00 97.31 73 PHE A CA 1
ATOM 564 C C . PHE A 1 73 ? -8.501 -0.903 6.303 1.00 97.31 73 PHE A C 1
ATOM 566 O O . PHE A 1 73 ? -9.424 -0.112 6.486 1.00 97.31 73 PHE A O 1
ATOM 573 N N . ALA A 1 74 ? -8.166 -1.824 7.201 1.00 97.94 74 ALA A N 1
ATOM 574 C CA . ALA A 1 74 ? -8.837 -1.973 8.487 1.00 97.94 74 ALA A CA 1
ATOM 575 C C . ALA A 1 74 ? -7.846 -1.971 9.652 1.00 97.94 74 ALA A C 1
ATOM 577 O O . ALA A 1 74 ? -6.668 -2.291 9.485 1.00 97.94 74 ALA A O 1
ATOM 578 N N . VAL A 1 75 ? -8.337 -1.614 10.837 1.00 97.94 75 VAL A N 1
ATOM 579 C CA . VAL A 1 75 ? -7.588 -1.615 12.093 1.00 97.94 75 VAL A CA 1
ATOM 580 C C . VAL A 1 75 ? -8.222 -2.603 13.060 1.00 97.94 75 VAL A C 1
ATOM 582 O O . VAL A 1 75 ? -9.398 -2.466 13.408 1.00 97.94 75 VAL A O 1
ATOM 585 N N . ASP A 1 76 ? -7.432 -3.578 13.513 1.00 97.00 76 ASP A N 1
ATOM 586 C CA . ASP A 1 76 ? -7.877 -4.556 14.507 1.00 97.00 76 ASP A CA 1
ATOM 587 C C . ASP A 1 76 ? -7.903 -3.979 15.936 1.00 97.00 76 ASP A C 1
ATOM 589 O O . ASP A 1 76 ? -7.465 -2.860 16.211 1.00 97.00 76 ASP A O 1
ATOM 593 N N . ASP A 1 77 ? -8.421 -4.759 16.882 1.00 95.81 77 ASP A N 1
ATOM 594 C CA . ASP A 1 77 ? -8.525 -4.400 18.301 1.00 95.81 77 ASP A CA 1
ATOM 595 C C . ASP A 1 77 ? -7.170 -4.137 18.988 1.00 95.81 77 ASP A C 1
ATOM 597 O O . ASP A 1 77 ? -7.116 -3.506 20.046 1.00 95.81 77 ASP A O 1
ATOM 601 N N . ARG A 1 78 ? -6.065 -4.577 18.379 1.00 95.31 78 ARG A N 1
ATOM 602 C CA . ARG A 1 78 ? -4.689 -4.333 18.833 1.00 95.31 78 ARG A CA 1
ATOM 603 C C . ARG A 1 78 ? -4.059 -3.114 18.158 1.00 95.31 78 ARG A C 1
ATOM 605 O O . ARG A 1 78 ? -2.904 -2.796 18.448 1.00 95.31 78 ARG A O 1
ATOM 612 N N . GLY A 1 79 ? -4.787 -2.427 17.280 1.00 95.38 79 GLY A N 1
ATOM 613 C CA . GLY A 1 79 ? -4.304 -1.265 16.542 1.00 95.38 79 GLY A CA 1
ATOM 614 C C . GLY A 1 79 ? -3.427 -1.617 15.340 1.00 95.38 79 GLY A C 1
ATOM 615 O O . GLY A 1 79 ? -2.679 -0.750 14.877 1.00 95.38 79 GLY A O 1
ATOM 616 N N . LYS A 1 80 ? -3.471 -2.864 14.849 1.00 96.75 80 LYS A N 1
ATOM 617 C CA . LYS A 1 80 ? -2.734 -3.278 13.651 1.00 96.75 80 LYS A CA 1
ATOM 618 C C . LYS A 1 80 ? -3.518 -2.935 12.387 1.00 96.75 80 LYS A C 1
ATOM 620 O O . LYS A 1 80 ? -4.698 -3.256 12.299 1.00 96.75 80 LYS A O 1
ATOM 625 N N . VAL A 1 81 ? -2.837 -2.338 11.410 1.00 97.44 81 VAL A N 1
ATOM 626 C CA . VAL A 1 81 ? -3.393 -2.030 10.086 1.00 97.44 8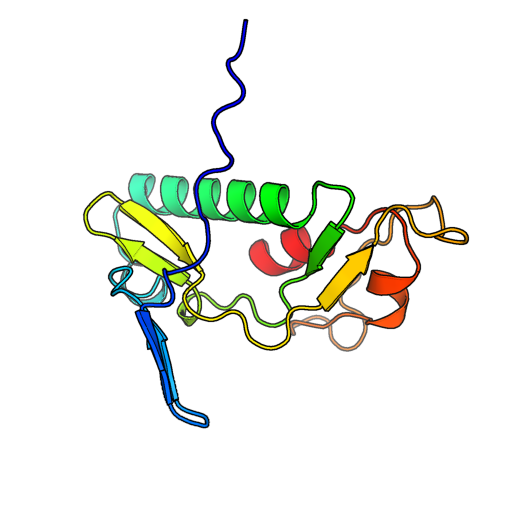1 VAL A CA 1
ATOM 627 C C . VAL A 1 81 ? -3.272 -3.242 9.159 1.00 97.44 81 VAL A C 1
ATOM 629 O O . VAL A 1 81 ? -2.214 -3.871 9.074 1.00 97.44 81 VAL A O 1
ATOM 632 N N . TRP A 1 82 ? -4.353 -3.541 8.445 1.00 97.50 82 TRP A N 1
ATOM 633 C CA . TRP A 1 82 ? -4.470 -4.629 7.477 1.00 97.50 82 TRP A CA 1
ATOM 634 C C . TRP A 1 82 ? -5.002 -4.107 6.145 1.00 97.50 82 TRP A C 1
ATOM 636 O O . TRP A 1 82 ? -5.899 -3.270 6.133 1.00 97.50 82 TRP A O 1
ATOM 646 N N . ILE A 1 83 ? -4.502 -4.646 5.035 1.00 96.19 83 ILE A N 1
ATOM 647 C CA . ILE A 1 83 ? -5.115 -4.512 3.711 1.00 96.19 83 ILE A CA 1
ATOM 648 C C . ILE A 1 83 ? -6.277 -5.504 3.648 1.00 96.19 83 ILE A C 1
ATOM 650 O O . ILE A 1 83 ? -6.064 -6.716 3.777 1.00 96.19 83 ILE A O 1
ATOM 654 N N . VAL A 1 84 ? -7.493 -4.993 3.475 1.00 95.25 84 VAL A N 1
ATOM 655 C CA . VAL A 1 84 ? -8.717 -5.808 3.381 1.00 95.25 84 VAL A CA 1
ATOM 656 C C . VAL A 1 84 ? -9.248 -5.904 1.961 1.00 95.25 84 VAL A C 1
ATOM 658 O O . VAL A 1 84 ? -9.904 -6.889 1.635 1.00 95.25 84 VAL A O 1
ATOM 661 N N . ASP A 1 85 ? -8.903 -4.932 1.121 1.00 91.25 85 ASP A N 1
ATOM 662 C CA . ASP A 1 85 ? -9.172 -4.957 -0.307 1.00 91.25 85 ASP A CA 1
ATOM 663 C C . ASP A 1 85 ? -7.870 -4.697 -1.073 1.00 91.25 85 ASP A C 1
ATOM 665 O O . ASP A 1 85 ? -7.127 -3.753 -0.804 1.00 91.25 85 ASP A O 1
ATOM 669 N N . ALA A 1 86 ? -7.572 -5.614 -1.983 1.00 86.62 86 ALA A N 1
ATOM 670 C CA . ALA A 1 86 ? -6.353 -5.694 -2.769 1.00 86.62 86 ALA A CA 1
ATOM 671 C C . ALA A 1 86 ? -6.689 -5.783 -4.266 1.00 86.62 86 ALA A C 1
ATOM 673 O O . ALA A 1 86 ? -6.009 -6.475 -5.032 1.00 86.62 86 ALA A O 1
ATOM 674 N N . GLU A 1 87 ? -7.780 -5.141 -4.679 1.00 86.94 87 GLU A N 1
ATOM 675 C CA . GLU A 1 87 ? -8.180 -5.089 -6.074 1.00 86.94 87 GLU A CA 1
ATOM 676 C C . GLU A 1 87 ? -7.129 -4.402 -6.956 1.00 86.94 87 GLU A C 1
ATOM 678 O O . GLU A 1 87 ? -6.433 -3.462 -6.570 1.00 86.94 87 GLU A O 1
ATOM 683 N N . ASN A 1 88 ? -7.023 -4.911 -8.185 1.00 87.94 88 ASN A N 1
ATOM 684 C CA . ASN A 1 88 ? -6.190 -4.356 -9.250 1.00 87.94 88 ASN A CA 1
ATOM 685 C C . ASN A 1 88 ? -4.685 -4.253 -8.931 1.00 87.94 88 ASN A C 1
ATOM 687 O O . ASN A 1 88 ? -3.999 -3.467 -9.570 1.00 87.94 88 ASN A O 1
ATOM 691 N N . ILE A 1 89 ? -4.138 -5.047 -7.997 1.00 92.44 89 ILE A N 1
ATOM 692 C CA . ILE A 1 89 ? -2.686 -5.054 -7.742 1.00 92.44 89 ILE A CA 1
ATOM 693 C C . ILE A 1 89 ? -1.902 -5.409 -9.010 1.00 92.44 89 ILE A C 1
ATOM 695 O O . ILE A 1 89 ? -2.157 -6.432 -9.651 1.00 92.44 89 ILE A O 1
ATOM 699 N N . ILE A 1 90 ? -0.876 -4.610 -9.307 1.00 94.38 90 ILE A N 1
ATOM 700 C CA . ILE A 1 90 ? 0.119 -4.926 -10.333 1.00 94.38 90 ILE A CA 1
ATOM 701 C C . ILE A 1 90 ? 1.313 -5.606 -9.664 1.00 94.38 90 ILE A C 1
ATOM 703 O O . ILE A 1 90 ? 1.886 -5.088 -8.709 1.00 94.38 90 ILE A O 1
ATOM 707 N N . LEU A 1 91 ? 1.691 -6.776 -10.175 1.00 94.56 91 LEU A N 1
ATOM 708 C CA . LEU A 1 91 ? 2.858 -7.533 -9.733 1.00 94.56 91 LEU A CA 1
ATOM 709 C C . LEU A 1 91 ? 3.989 -7.369 -10.752 1.00 94.56 91 LEU A C 1
ATOM 711 O O . LEU A 1 91 ? 3.825 -7.752 -11.909 1.00 94.56 91 LEU A O 1
ATOM 715 N N . VAL A 1 92 ? 5.136 -6.855 -10.312 1.00 93.94 92 VAL A N 1
ATOM 716 C CA . VAL A 1 92 ? 6.303 -6.595 -11.168 1.00 93.94 92 VAL A CA 1
ATOM 717 C C . VAL A 1 92 ? 7.506 -7.376 -10.662 1.00 93.94 92 VAL A C 1
ATOM 719 O O . VAL A 1 92 ? 7.832 -7.315 -9.478 1.00 93.94 92 VAL A O 1
ATOM 722 N N . ASP A 1 93 ? 8.180 -8.103 -11.554 1.00 93.31 93 ASP A N 1
ATOM 723 C CA . ASP A 1 93 ? 9.512 -8.653 -11.284 1.00 93.31 93 ASP A CA 1
ATOM 724 C C . ASP A 1 93 ? 10.542 -7.527 -11.421 1.00 93.31 93 ASP A C 1
ATOM 726 O O . ASP A 1 93 ? 10.982 -7.203 -12.523 1.00 93.31 93 ASP A O 1
ATOM 730 N N . SER A 1 94 ? 10.925 -6.925 -10.294 1.00 85.31 94 SER A N 1
ATOM 731 C CA . SER A 1 94 ? 11.845 -5.780 -10.231 1.00 85.31 94 SER A CA 1
ATOM 732 C C . SER A 1 94 ? 13.267 -6.116 -10.692 1.00 85.31 94 SER A C 1
ATOM 734 O O . SER A 1 94 ? 14.103 -5.226 -10.844 1.00 85.31 94 SER A O 1
ATOM 736 N N . LYS A 1 95 ? 13.563 -7.403 -10.915 1.00 86.81 95 LYS A N 1
ATOM 737 C CA . LYS A 1 95 ? 14.858 -7.903 -11.390 1.00 86.81 95 LYS A CA 1
ATOM 738 C C . LYS A 1 95 ? 14.803 -8.439 -12.816 1.00 86.81 95 LYS A C 1
ATOM 740 O O . LYS A 1 95 ? 15.790 -9.026 -13.268 1.00 86.81 95 LYS A O 1
ATOM 745 N N . ALA A 1 96 ? 13.688 -8.254 -13.520 1.00 88.88 96 ALA A N 1
ATOM 746 C CA . ALA A 1 96 ? 13.578 -8.639 -14.915 1.00 88.88 96 ALA A CA 1
ATOM 747 C C . ALA A 1 96 ? 14.666 -7.956 -15.768 1.00 88.88 96 ALA A C 1
ATOM 749 O O . ALA A 1 96 ? 15.047 -6.803 -15.556 1.00 88.88 96 ALA A O 1
ATOM 750 N N . ASN A 1 97 ? 15.182 -8.681 -16.762 1.00 84.56 97 ASN A N 1
ATOM 751 C CA . ASN A 1 97 ? 16.153 -8.118 -17.698 1.00 84.56 97 ASN A CA 1
ATOM 752 C C . ASN A 1 97 ? 15.490 -7.035 -18.559 1.00 84.56 97 ASN A C 1
ATOM 754 O O .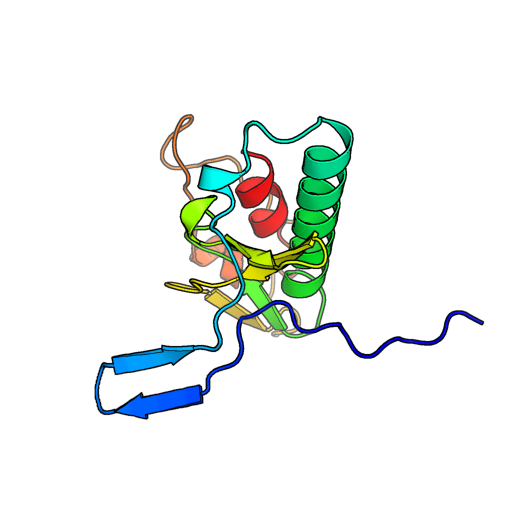 ASN A 1 97 ? 14.406 -7.254 -19.092 1.00 84.56 97 ASN A O 1
ATOM 758 N N . GLY A 1 98 ? 16.185 -5.914 -18.762 1.00 86.62 98 GLY A N 1
ATOM 759 C CA . GLY A 1 98 ? 15.694 -4.810 -19.594 1.00 86.62 98 GLY A CA 1
ATOM 760 C C . GLY A 1 98 ? 14.905 -3.740 -18.838 1.00 86.62 98 GLY A C 1
ATOM 761 O O . GLY A 1 98 ? 14.453 -2.796 -19.473 1.00 86.62 98 GLY A O 1
ATOM 762 N N . MET A 1 99 ? 14.789 -3.856 -17.511 1.00 89.56 99 MET A N 1
ATOM 763 C CA . MET A 1 99 ? 14.262 -2.792 -16.655 1.00 89.56 99 MET A CA 1
ATOM 764 C C . MET A 1 99 ? 15.150 -1.547 -16.739 1.00 89.56 99 MET A C 1
ATOM 766 O O . MET A 1 99 ? 16.380 -1.636 -16.603 1.00 89.56 99 MET A O 1
ATOM 770 N N . ALA A 1 100 ? 14.520 -0.392 -16.921 1.00 89.62 100 ALA A N 1
ATOM 771 C CA . ALA A 1 100 ? 15.140 0.908 -16.758 1.00 89.62 100 ALA A CA 1
ATOM 772 C C . ALA A 1 100 ? 15.690 1.028 -15.324 1.00 89.62 100 ALA A C 1
ATOM 774 O O . ALA A 1 100 ? 15.104 0.509 -14.371 1.00 89.62 100 ALA A O 1
ATOM 775 N N . GLN A 1 101 ? 16.892 1.589 -15.190 1.00 86.19 101 GLN A N 1
ATOM 776 C CA . GLN A 1 101 ? 17.631 1.629 -13.917 1.00 86.19 101 GLN A CA 1
ATOM 777 C C . GLN A 1 101 ? 17.486 2.971 -13.195 1.00 86.19 101 GLN A C 1
ATOM 779 O O . GLN A 1 101 ? 17.949 3.115 -12.066 1.00 86.19 101 GLN A O 1
ATOM 784 N N . ASP A 1 102 ? 16.895 3.953 -13.863 1.00 88.25 102 ASP A N 1
ATOM 785 C CA . ASP A 1 102 ? 16.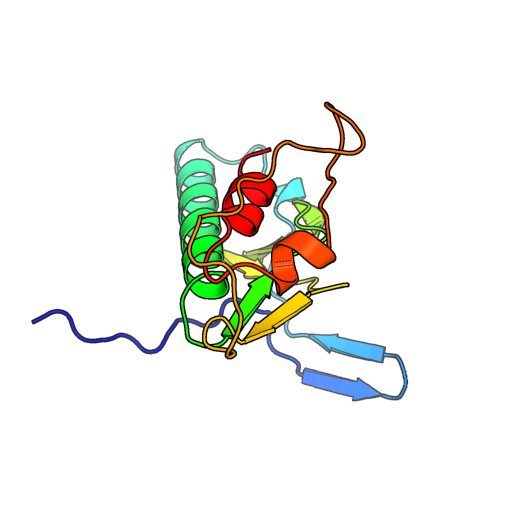382 5.168 -13.262 1.00 88.25 102 ASP A CA 1
ATOM 786 C C . ASP A 1 102 ? 15.100 4.895 -12.466 1.00 88.25 102 ASP A C 1
ATOM 788 O O . ASP A 1 102 ? 14.431 3.867 -12.609 1.00 88.25 102 ASP A O 1
ATOM 792 N N . GLU A 1 103 ? 14.803 5.815 -11.555 1.00 86.50 103 GLU A N 1
ATOM 793 C CA . GLU A 1 103 ? 13.617 5.755 -10.713 1.00 86.50 103 GLU A CA 1
ATOM 794 C C . GLU A 1 103 ? 12.428 6.345 -11.472 1.00 86.50 103 GLU A C 1
ATOM 796 O O . GLU A 1 103 ? 12.503 7.467 -11.972 1.00 86.50 103 GLU A O 1
ATOM 801 N N . HIS A 1 104 ? 11.318 5.604 -11.536 1.00 91.06 104 HIS A N 1
ATOM 802 C CA . HIS A 1 104 ? 10.048 6.188 -11.951 1.00 91.06 104 HIS A CA 1
ATOM 803 C C . HIS A 1 104 ? 9.385 6.877 -10.758 1.00 91.06 104 HIS A C 1
ATOM 805 O O . HIS A 1 104 ? 8.923 6.215 -9.819 1.00 91.06 104 HIS A O 1
ATOM 811 N N . GLU A 1 105 ? 9.327 8.202 -10.835 1.00 90.56 105 GLU A N 1
ATOM 812 C CA . GLU A 1 105 ? 8.547 9.056 -9.947 1.00 90.56 105 GLU A CA 1
ATOM 813 C C . GLU A 1 105 ? 7.140 9.244 -10.519 1.00 90.56 105 GLU A C 1
ATOM 815 O O . GLU A 1 105 ? 6.967 9.642 -11.676 1.00 90.56 105 GLU A O 1
ATOM 820 N N . ASN A 1 106 ? 6.122 8.971 -9.709 1.00 85.25 106 ASN A N 1
ATOM 821 C CA . ASN A 1 106 ? 4.745 9.220 -10.094 1.00 85.25 106 ASN A CA 1
ATOM 822 C C . ASN A 1 106 ? 4.452 10.730 -10.044 1.00 85.25 106 ASN A C 1
ATOM 824 O O . ASN A 1 106 ? 4.367 11.339 -8.978 1.00 85.25 106 ASN A O 1
ATOM 828 N N . ASP A 1 107 ? 4.262 11.336 -11.211 1.00 80.56 107 ASP A N 1
ATOM 829 C CA . ASP A 1 107 ? 3.976 12.766 -11.369 1.00 80.56 107 ASP A CA 1
ATOM 830 C C . ASP A 1 107 ? 2.468 13.097 -11.349 1.00 80.56 107 ASP A C 1
ATOM 832 O O . ASP A 1 107 ? 2.069 14.246 -11.561 1.00 80.56 107 ASP A O 1
ATOM 836 N N . GLY A 1 108 ? 1.606 12.104 -11.100 1.00 75.25 108 GLY A N 1
ATOM 837 C CA . GLY A 1 108 ? 0.154 12.245 -11.195 1.00 75.25 108 GLY A CA 1
ATOM 838 C C . GLY A 1 108 ? -0.355 12.463 -12.626 1.00 75.25 108 GLY A C 1
ATOM 839 O O . GLY A 1 108 ? -1.433 13.044 -12.804 1.00 75.25 108 GLY A O 1
ATOM 840 N N . THR A 1 109 ? 0.393 12.034 -13.652 1.00 69.69 109 THR A N 1
ATOM 841 C CA . THR A 1 109 ? -0.014 12.145 -15.063 1.00 69.69 109 THR A CA 1
ATOM 842 C C . THR A 1 109 ? -1.439 11.640 -15.269 1.00 69.69 109 THR A C 1
ATOM 844 O O . THR A 1 109 ? -1.812 10.557 -14.828 1.00 69.69 109 THR A O 1
ATOM 847 N N . GLY A 1 110 ? -2.261 12.430 -15.961 1.00 66.38 110 GLY A N 1
ATOM 848 C CA . GLY A 1 110 ? -3.669 12.119 -16.227 1.00 66.38 110 GLY A CA 1
ATOM 849 C C . GLY A 1 110 ? -4.634 13.037 -15.485 1.00 66.38 110 GLY A C 1
ATOM 850 O O . GLY A 1 110 ? -5.572 13.524 -16.117 1.00 66.38 110 GLY A O 1
ATOM 851 N N . CYS A 1 111 ? -4.380 13.362 -14.207 1.00 69.81 111 CYS A N 1
ATOM 852 C CA . CYS A 1 111 ? -5.003 14.511 -13.544 1.00 69.81 111 CYS A CA 1
ATOM 853 C C . CYS A 1 111 ? -4.357 14.870 -12.185 1.00 69.81 111 CYS A C 1
ATOM 855 O O . CYS A 1 111 ? -4.046 14.006 -11.369 1.00 69.81 111 CYS A O 1
ATOM 857 N N . LEU A 1 112 ? -4.217 16.175 -11.915 1.00 66.69 112 LEU A N 1
ATOM 858 C CA . LEU A 1 112 ? -3.528 16.701 -10.727 1.00 66.69 112 LEU A CA 1
ATOM 859 C C . LEU A 1 112 ? -4.208 16.273 -9.406 1.00 66.69 112 LEU A C 1
ATOM 861 O O . LEU A 1 112 ? -3.534 15.867 -8.457 1.00 66.69 112 LEU A O 1
ATOM 865 N N . ASP A 1 113 ? -5.544 16.264 -9.382 1.00 71.75 113 ASP A N 1
ATOM 866 C CA . ASP A 1 113 ? -6.355 16.041 -8.172 1.00 71.75 113 ASP A CA 1
ATOM 867 C C . ASP A 1 113 ? -6.888 14.602 -8.015 1.00 71.75 113 ASP A C 1
ATOM 869 O O . ASP A 1 113 ? -7.682 14.333 -7.117 1.00 71.75 113 ASP A O 1
ATOM 873 N N . CYS A 1 114 ? -6.472 13.655 -8.861 1.00 77.56 114 CYS A N 1
ATOM 874 C CA . CYS A 1 114 ? -6.916 12.258 -8.787 1.00 77.56 114 CYS A CA 1
ATOM 875 C C . CYS A 1 114 ? -5.754 11.297 -8.602 1.00 77.56 114 CYS A C 1
ATOM 877 O O . CYS A 1 114 ? -4.597 11.592 -8.903 1.00 77.56 114 CYS A O 1
ATOM 879 N N . PHE A 1 115 ? -6.084 10.115 -8.103 1.00 82.75 115 PHE A N 1
ATOM 880 C CA . PHE A 1 115 ? -5.174 8.992 -8.129 1.00 82.75 115 PHE A CA 1
ATOM 881 C C . PHE A 1 115 ? -5.028 8.488 -9.574 1.00 82.75 115 PHE A C 1
ATOM 883 O O . PHE A 1 115 ? -6.013 8.077 -10.184 1.00 82.75 115 PHE A O 1
ATOM 890 N N . SER A 1 116 ? -3.817 8.576 -10.128 1.00 86.00 116 SER A N 1
ATOM 891 C CA . SER A 1 116 ? -3.494 8.152 -11.493 1.00 86.00 116 SER A CA 1
ATOM 892 C C . SER A 1 116 ? -2.078 7.582 -11.547 1.00 86.00 116 SER A C 1
ATOM 894 O O . SER A 1 116 ? -1.212 7.966 -10.759 1.00 86.00 116 SER A O 1
ATOM 896 N N . PHE A 1 117 ? -1.852 6.631 -12.449 1.00 89.19 117 PHE A N 1
ATOM 897 C CA . PHE A 1 117 ? -0.564 5.979 -12.650 1.00 89.19 117 PHE A CA 1
ATOM 898 C C . PHE A 1 117 ? -0.484 5.355 -14.048 1.00 89.19 117 PHE A C 1
ATOM 900 O O . PHE A 1 117 ? -1.502 5.061 -14.678 1.00 89.19 117 PHE A O 1
ATOM 907 N N . SER A 1 118 ? 0.740 5.118 -14.513 1.00 90.88 118 SER A N 1
ATOM 908 C CA . SER A 1 118 ? 1.030 4.463 -15.788 1.00 90.88 118 SER A CA 1
ATOM 909 C C . SER A 1 118 ? 1.493 3.031 -15.549 1.00 90.88 118 SER A C 1
ATOM 911 O O . SER A 1 118 ? 2.552 2.795 -14.975 1.00 90.88 118 SER A O 1
ATOM 913 N N . GLN A 1 119 ? 0.705 2.048 -15.991 1.00 91.94 119 GLN A N 1
ATOM 914 C CA . GLN A 1 119 ? 1.090 0.638 -15.867 1.00 91.94 119 GLN A CA 1
ATOM 915 C C . GLN A 1 119 ? 2.403 0.333 -16.604 1.00 91.94 119 GLN A C 1
ATOM 917 O O . GLN A 1 119 ? 3.182 -0.496 -16.137 1.00 91.94 119 GLN A O 1
ATOM 922 N N . GLU A 1 120 ? 2.644 0.995 -17.736 1.00 92.62 120 GLU A N 1
ATOM 923 C CA . GLU A 1 120 ? 3.879 0.852 -18.506 1.00 92.62 120 GLU A CA 1
ATOM 924 C C . GLU A 1 120 ? 5.087 1.318 -17.696 1.00 92.62 120 GLU A C 1
ATOM 926 O O . GLU A 1 120 ? 6.068 0.581 -17.593 1.00 92.62 120 GLU A O 1
ATOM 931 N N . ASP A 1 121 ? 4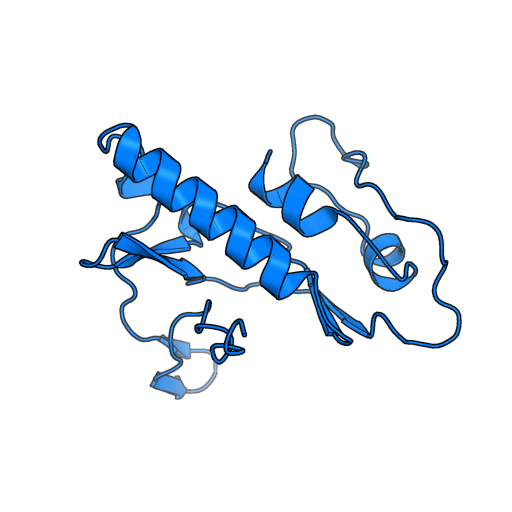.990 2.475 -17.042 1.00 92.56 121 ASP A N 1
ATOM 932 C CA . ASP A 1 121 ? 6.087 2.999 -16.229 1.00 92.56 121 ASP A CA 1
ATOM 933 C C . ASP A 1 121 ? 6.340 2.125 -14.995 1.00 92.56 121 ASP A C 1
ATOM 935 O O . ASP A 1 121 ? 7.490 1.780 -14.713 1.00 92.56 121 ASP A O 1
ATOM 939 N N . LEU A 1 122 ? 5.275 1.651 -14.330 1.00 92.69 122 LEU A N 1
ATOM 940 C CA . LEU A 1 122 ? 5.387 0.711 -13.206 1.00 92.69 122 LEU A CA 1
ATOM 941 C C . LEU A 1 122 ? 6.077 -0.603 -13.600 1.00 92.69 122 LEU A C 1
ATOM 943 O O . LEU A 1 122 ? 6.770 -1.200 -12.780 1.00 92.69 122 LEU A O 1
ATOM 947 N N . CYS A 1 123 ? 5.868 -1.075 -14.832 1.00 93.00 123 CYS A N 1
ATOM 948 C CA . CYS A 1 123 ? 6.375 -2.366 -15.307 1.00 93.00 123 CYS A CA 1
ATOM 949 C C . CYS A 1 123 ? 7.716 -2.279 -16.051 1.00 93.00 123 CYS A C 1
ATOM 951 O O . CYS A 1 123 ? 8.279 -3.325 -16.373 1.00 93.00 123 CYS A O 1
ATOM 953 N N . SER A 1 124 ? 8.208 -1.077 -16.357 1.00 93.31 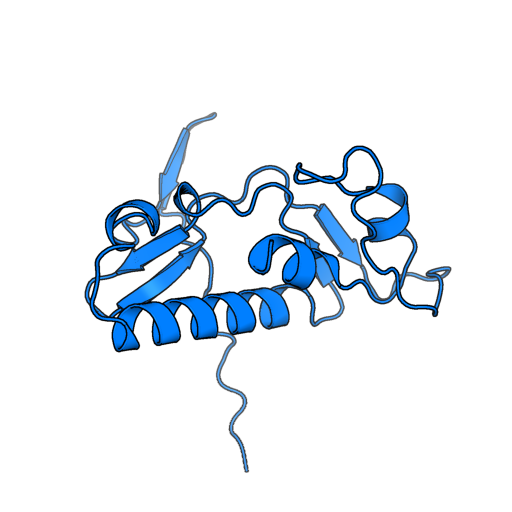124 SER A N 1
ATOM 954 C CA . SER A 1 124 ? 9.441 -0.866 -17.129 1.00 93.31 124 SER A CA 1
ATOM 955 C C . SER A 1 124 ? 10.626 -0.375 -16.297 1.00 93.31 124 SER A C 1
ATOM 957 O O . SER A 1 124 ? 11.743 -0.399 -16.809 1.00 93.31 124 SER A O 1
ATOM 959 N N . HIS A 1 125 ? 10.430 -0.002 -15.027 1.00 92.81 125 HIS A N 1
ATOM 960 C CA . HIS A 1 125 ? 11.486 0.516 -14.146 1.00 92.81 125 HIS A CA 1
ATOM 961 C C . HIS A 1 125 ? 11.797 -0.430 -12.982 1.00 92.81 125 HIS A C 1
ATOM 963 O O . HIS A 1 125 ? 10.900 -0.981 -12.345 1.00 92.81 125 HIS A O 1
ATOM 969 N N . ALA A 1 126 ? 13.083 -0.574 -12.651 1.00 89.19 126 ALA A N 1
ATOM 970 C CA . ALA A 1 126 ? 13.560 -1.380 -11.521 1.00 89.19 126 ALA A CA 1
ATOM 971 C C . ALA A 1 126 ? 13.029 -0.882 -10.167 1.00 89.19 126 ALA A C 1
ATOM 973 O O . ALA A 1 126 ? 12.849 -1.664 -9.229 1.00 89.19 126 ALA A O 1
ATOM 974 N N . THR A 1 127 ? 12.786 0.424 -10.072 1.00 89.19 127 THR A N 1
ATOM 975 C CA . THR A 1 127 ? 12.380 1.127 -8.857 1.00 89.19 127 THR A CA 1
ATOM 976 C C . THR A 1 127 ? 11.342 2.192 -9.185 1.00 89.19 127 THR A C 1
ATOM 978 O O . THR A 1 127 ? 11.535 2.991 -10.097 1.00 89.19 127 THR A O 1
ATOM 981 N N . THR A 1 128 ? 10.256 2.229 -8.411 1.00 91.88 128 THR A N 1
ATOM 982 C CA . THR A 1 128 ? 9.230 3.281 -8.482 1.00 91.88 128 THR A CA 1
ATOM 983 C C . THR A 1 128 ? 8.685 3.610 -7.096 1.00 91.88 128 THR A C 1
ATOM 985 O O . THR A 1 128 ? 8.583 2.740 -6.219 1.00 91.88 128 THR A O 1
ATOM 988 N N . ASP A 1 129 ? 8.325 4.876 -6.905 1.00 92.06 129 ASP A N 1
ATOM 989 C CA . ASP A 1 129 ? 7.761 5.429 -5.678 1.00 92.06 129 ASP A CA 1
ATOM 990 C C . ASP A 1 129 ? 6.242 5.220 -5.535 1.00 92.06 129 ASP A C 1
ATOM 992 O O . ASP A 1 129 ? 5.670 5.617 -4.522 1.00 92.06 129 ASP A O 1
ATOM 996 N N . HIS A 1 130 ? 5.580 4.569 -6.497 1.00 93.56 130 HIS A N 1
ATOM 997 C CA . HIS A 1 130 ? 4.120 4.555 -6.622 1.00 93.56 130 HIS A CA 1
ATOM 998 C C . HIS A 1 130 ? 3.349 4.258 -5.329 1.00 93.56 130 HIS A C 1
ATOM 1000 O O . HIS A 1 130 ? 2.432 4.995 -4.986 1.00 93.56 130 HIS A O 1
ATOM 1006 N N . ASN A 1 131 ? 3.721 3.229 -4.561 1.00 93.81 131 ASN A N 1
ATOM 1007 C CA . ASN A 1 131 ? 3.025 2.925 -3.301 1.00 93.81 131 ASN A CA 1
ATOM 1008 C C . ASN A 1 131 ? 3.212 4.018 -2.228 1.00 93.81 131 ASN A C 1
ATOM 1010 O O . ASN A 1 131 ? 2.372 4.152 -1.339 1.00 93.81 131 ASN A O 1
ATOM 1014 N N . TYR A 1 132 ? 4.322 4.763 -2.257 1.00 94.12 132 TYR A N 1
ATOM 1015 C CA . TYR A 1 132 ? 4.535 5.922 -1.385 1.00 94.12 132 TYR A CA 1
ATOM 1016 C C . TYR A 1 132 ? 3.688 7.095 -1.847 1.00 94.12 132 TYR A C 1
ATOM 1018 O O . TYR A 1 132 ? 2.983 7.675 -1.024 1.00 94.12 132 TYR A O 1
ATOM 1026 N N . PHE A 1 133 ? 3.702 7.391 -3.148 1.00 92.12 133 PHE A N 1
ATOM 1027 C CA . PHE A 1 133 ? 2.841 8.409 -3.742 1.00 92.12 133 PHE A CA 1
ATOM 1028 C C . PHE A 1 133 ? 1.366 8.149 -3.409 1.00 92.12 133 PHE A C 1
ATOM 1030 O O . PHE A 1 133 ? 0.674 9.029 -2.906 1.00 92.12 133 PHE A O 1
ATOM 1037 N N . ALA A 1 134 ? 0.911 6.912 -3.603 1.00 90.75 134 ALA A N 1
ATOM 1038 C CA . ALA A 1 134 ? -0.476 6.512 -3.429 1.00 90.75 134 ALA A CA 1
ATOM 1039 C C . ALA A 1 134 ? -0.984 6.650 -1.987 1.00 90.75 134 ALA A C 1
ATOM 1041 O O . ALA A 1 134 ? -2.111 7.076 -1.774 1.00 90.75 134 ALA A O 1
ATOM 1042 N N . ILE A 1 135 ? -0.153 6.305 -0.999 1.00 93.31 135 ILE A N 1
ATOM 1043 C CA . ILE A 1 135 ? -0.506 6.394 0.426 1.00 93.31 135 ILE A CA 1
ATOM 1044 C C . ILE A 1 135 ? -0.376 7.821 0.976 1.00 93.31 135 ILE A C 1
ATOM 1046 O O . ILE A 1 135 ? -1.039 8.155 1.957 1.00 93.31 135 ILE A O 1
ATOM 1050 N N . CYS A 1 136 ? 0.495 8.650 0.394 1.00 90.12 136 CYS A N 1
ATOM 1051 C CA . CYS A 1 136 ? 0.753 10.008 0.883 1.00 90.12 136 CYS A CA 1
ATOM 1052 C C . CYS A 1 136 ? -0.129 11.092 0.241 1.00 90.12 136 CYS A C 1
ATOM 1054 O O . CYS A 1 136 ? -0.046 12.241 0.681 1.00 90.12 136 CYS A O 1
ATOM 1056 N N . LYS A 1 137 ? -0.916 10.757 -0.787 1.00 83.00 137 LYS A N 1
ATOM 1057 C CA . LYS A 1 137 ? -1.851 11.670 -1.460 1.00 83.00 137 LYS A CA 1
ATOM 1058 C C . LYS A 1 137 ? -3.173 11.778 -0.700 1.00 83.00 137 LYS A C 1
ATOM 1060 O O . LYS A 1 137 ? -3.681 12.917 -0.603 1.00 83.00 137 LYS A O 1
#

Secondary structure (DSSP, 8-state):
----------BPPEEEEETTEEEE----EEGGGGTTS-HHHHHHHHHHHHHHHHHHHSSSEEEE-S---GGGEEE-TT--EEE---TTPEEEETT-TT-EEEEE----TT-TTS----HHHHHHEEEE-HHHHHHH-

pLDDT: mean 88.98, std 13.4, range [30.08, 98.0]